Protein AF-A0A2G4SMI3-F1 (afdb_monomer_lite)

Secondary structure (DSSP, 8-state):
--S-EE-HHHHHHHHTTT---GGG--EESEEEEETTTTEEEEEE---SSTT---HHHHHHHHHHHHHHHHHHHHHHHHHTTT--HHHHTT----------SSS----------------

Structure (mmCIF, N/CA/C/O backbone):
data_AF-A0A2G4SMI3-F1
#
_entry.id   AF-A0A2G4SMI3-F1
#
loop_
_atom_site.group_PDB
_atom_site.id
_atom_site.type_symbol
_atom_site.label_atom_id
_atom_site.label_alt_id
_atom_site.label_comp_id
_atom_site.label_asym_id
_atom_site.label_entity_id
_atom_site.label_seq_id
_atom_site.pdbx_PDB_ins_code
_atom_site.Cartn_x
_atom_site.Cartn_y
_atom_site.Cartn_z
_atom_site.occupancy
_atom_site.B_iso_or_equiv
_atom_site.auth_seq_id
_atom_site.auth_comp_id
_atom_site.auth_asym_id
_atom_site.auth_atom_id
_atom_site.pdbx_PDB_model_num
ATOM 1 N N . MET A 1 1 ? 6.286 -17.794 -9.087 1.00 41.28 1 MET A N 1
ATOM 2 C CA . MET A 1 1 ? 5.276 -17.030 -8.319 1.00 41.28 1 MET A CA 1
ATOM 3 C C . MET A 1 1 ? 4.705 -15.960 -9.239 1.00 41.28 1 MET A C 1
ATOM 5 O O . MET A 1 1 ? 5.434 -15.584 -10.152 1.00 41.28 1 MET A O 1
ATOM 9 N N . PRO A 1 2 ? 3.441 -15.526 -9.087 1.00 49.66 2 PRO A N 1
ATOM 10 C CA . PRO A 1 2 ? 2.925 -14.414 -9.885 1.00 49.66 2 PRO A CA 1
ATOM 11 C C . PRO A 1 2 ? 3.806 -13.189 -9.619 1.00 49.66 2 PRO A C 1
ATOM 13 O O . PRO A 1 2 ? 4.180 -12.967 -8.470 1.00 49.66 2 PRO A O 1
ATOM 16 N N . GLY A 1 3 ? 4.190 -12.463 -10.670 1.00 68.00 3 GLY A N 1
ATOM 17 C CA . GLY A 1 3 ? 5.137 -11.345 -10.572 1.00 68.00 3 GLY A CA 1
ATOM 18 C C . GLY A 1 3 ? 4.607 -10.129 -9.811 1.00 68.00 3 GLY A C 1
ATOM 19 O O . GLY A 1 3 ? 5.404 -9.296 -9.413 1.00 68.00 3 GLY A O 1
ATOM 20 N N . GLU A 1 4 ? 3.295 -10.053 -9.568 1.00 80.38 4 GLU A N 1
ATOM 21 C CA . GLU A 1 4 ? 2.647 -8.920 -8.906 1.00 80.38 4 GLU A CA 1
ATOM 22 C C . GLU A 1 4 ? 1.606 -9.385 -7.868 1.00 80.38 4 GLU A C 1
ATOM 24 O O . GLU A 1 4 ? 1.010 -10.463 -7.981 1.00 80.38 4 GLU A O 1
ATOM 29 N N . ALA A 1 5 ? 1.348 -8.550 -6.858 1.00 86.81 5 ALA A N 1
ATOM 30 C CA . ALA A 1 5 ? 0.418 -8.794 -5.761 1.00 86.81 5 ALA A CA 1
ATOM 31 C C . ALA A 1 5 ? -0.580 -7.634 -5.576 1.00 86.81 5 ALA A C 1
ATOM 33 O O . ALA A 1 5 ? -0.190 -6.482 -5.401 1.00 86.81 5 ALA A O 1
ATOM 34 N N . GLU A 1 6 ? -1.881 -7.944 -5.525 1.00 89.94 6 GLU A N 1
ATOM 35 C CA . GLU A 1 6 ? -2.959 -6.946 -5.369 1.00 89.94 6 GLU A CA 1
ATOM 36 C C . GLU A 1 6 ? -2.864 -6.200 -4.034 1.00 89.94 6 GLU A C 1
ATOM 38 O O . GLU A 1 6 ? -2.938 -6.843 -2.991 1.00 89.94 6 GLU A O 1
ATOM 43 N N . LEU A 1 7 ? -2.788 -4.872 -4.018 1.00 90.00 7 LEU A N 1
ATOM 44 C CA . LEU A 1 7 ? -2.802 -4.064 -2.799 1.00 90.00 7 LEU A CA 1
ATOM 45 C C . LEU A 1 7 ? -4.224 -3.952 -2.216 1.00 90.00 7 LEU A C 1
ATOM 47 O O . LEU A 1 7 ? -5.061 -3.196 -2.711 1.00 90.00 7 LEU A O 1
ATOM 51 N N . VAL A 1 8 ? -4.484 -4.669 -1.120 1.00 90.75 8 VAL A N 1
ATOM 52 C CA . VAL A 1 8 ? -5.823 -4.775 -0.509 1.00 90.75 8 VAL A CA 1
ATOM 53 C C . VAL A 1 8 ? -6.289 -3.437 0.053 1.00 90.75 8 VAL A C 1
ATOM 55 O O . VAL A 1 8 ? -7.463 -3.094 -0.071 1.00 90.75 8 VAL A O 1
ATOM 58 N N . SER A 1 9 ? -5.364 -2.641 0.590 1.00 89.06 9 SER A N 1
ATOM 59 C CA . SER A 1 9 ? -5.649 -1.301 1.108 1.00 89.06 9 SER A CA 1
ATOM 60 C C . SER A 1 9 ? -6.305 -0.410 0.048 1.00 89.06 9 SER A C 1
ATOM 62 O O . SER A 1 9 ? -7.242 0.325 0.353 1.00 89.06 9 SER A O 1
ATOM 64 N N . MET A 1 10 ? -5.875 -0.508 -1.217 1.00 90.88 10 MET A N 1
ATOM 65 C CA . MET A 1 10 ? -6.496 0.234 -2.318 1.00 90.88 10 MET A CA 1
ATOM 66 C C . MET A 1 10 ? -7.897 -0.302 -2.627 1.00 90.88 10 MET A C 1
ATOM 68 O O . MET A 1 10 ? -8.852 0.472 -2.680 1.00 90.88 10 MET A O 1
ATOM 72 N N . THR A 1 11 ? -8.047 -1.622 -2.750 1.00 91.44 11 THR A N 1
ATOM 73 C CA . THR A 1 11 ? -9.341 -2.273 -3.014 1.00 91.44 11 THR A CA 1
ATOM 74 C C . THR A 1 11 ? -10.389 -1.930 -1.945 1.00 91.44 11 THR A C 1
ATOM 76 O O . THR A 1 11 ? -11.545 -1.634 -2.259 1.00 91.44 11 THR A O 1
ATOM 79 N N . GLU A 1 12 ? -10.000 -1.868 -0.671 1.00 90.62 12 GLU A N 1
ATOM 80 C CA . GLU A 1 12 ? -10.883 -1.430 0.416 1.00 90.62 12 GLU A CA 1
ATOM 81 C C . GLU A 1 12 ? -11.317 0.035 0.294 1.00 90.62 12 GLU A C 1
ATOM 83 O O . GLU A 1 12 ? -12.435 0.386 0.671 1.00 90.62 12 GLU A O 1
ATOM 88 N N . ARG A 1 13 ? -10.438 0.928 -0.175 1.00 90.25 13 ARG A N 1
ATOM 89 C CA . ARG A 1 13 ? -10.800 2.339 -0.372 1.00 90.25 13 ARG A CA 1
ATOM 90 C C . ARG A 1 13 ? -11.719 2.517 -1.577 1.00 90.25 13 ARG A C 1
ATOM 92 O O . ARG A 1 13 ? -12.693 3.257 -1.471 1.00 90.25 13 ARG A O 1
ATOM 99 N N . LEU A 1 14 ? -11.438 1.820 -2.674 1.00 90.81 14 LEU A N 1
ATOM 100 C CA . LEU A 1 14 ? -12.226 1.870 -3.906 1.00 90.81 14 LEU A CA 1
ATOM 101 C C . LEU A 1 14 ? -13.634 1.298 -3.715 1.00 90.81 14 LEU A C 1
ATOM 103 O O . LEU A 1 14 ? -14.614 1.923 -4.116 1.00 90.81 14 LEU A O 1
ATOM 107 N N . SER A 1 15 ? -13.760 0.169 -3.013 1.00 90.31 15 SER A N 1
ATOM 108 C CA . SER A 1 15 ? -15.068 -0.427 -2.706 1.00 90.31 15 SER A CA 1
ATOM 109 C C . SER A 1 15 ? -15.963 0.498 -1.879 1.00 90.31 15 SER A C 1
ATOM 111 O O . SER A 1 15 ? -17.154 0.604 -2.162 1.00 90.31 15 SER A O 1
ATOM 113 N N . LYS A 1 16 ? -15.394 1.258 -0.933 1.00 89.38 16 LYS A N 1
ATOM 114 C CA . LYS A 1 16 ? -16.123 2.298 -0.180 1.00 89.38 16 LYS A CA 1
ATOM 115 C C . LYS A 1 16 ? -16.620 3.459 -1.049 1.00 89.38 16 LYS A C 1
ATOM 117 O O . LYS A 1 16 ? -17.498 4.193 -0.614 1.00 89.38 16 LYS A O 1
ATOM 122 N N . GLN A 1 17 ? -16.073 3.626 -2.251 1.00 89.50 17 GLN A N 1
ATOM 123 C CA . GLN A 1 17 ? -16.503 4.618 -3.241 1.00 89.50 17 GLN A CA 1
ATOM 124 C C . GLN A 1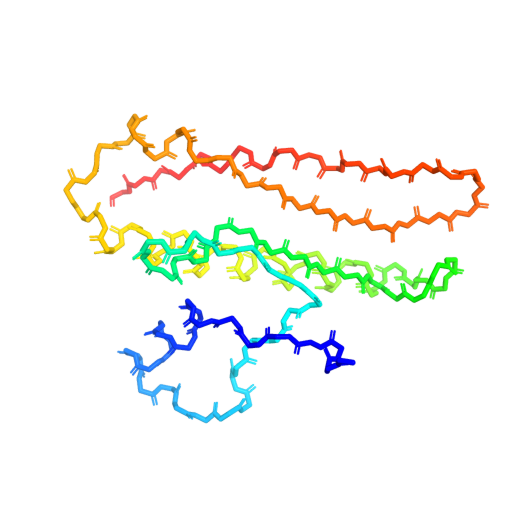 17 ? -17.397 4.012 -4.338 1.00 89.50 17 GLN A C 1
ATOM 126 O O . GLN A 1 17 ? -17.743 4.702 -5.291 1.00 89.50 17 GLN A O 1
ATOM 131 N N . GLY A 1 18 ? -17.760 2.727 -4.233 1.00 90.81 18 GLY A N 1
ATOM 132 C CA . GLY A 1 18 ? -18.532 2.019 -5.260 1.00 90.81 18 GLY A CA 1
ATOM 133 C C . GLY A 1 18 ? -17.725 1.638 -6.508 1.00 90.81 18 GLY A C 1
ATOM 134 O O . GLY A 1 18 ? -18.298 1.167 -7.487 1.00 90.81 18 GLY A O 1
ATOM 135 N N . LEU A 1 19 ? -16.399 1.803 -6.487 1.00 90.94 19 LEU A N 1
ATOM 136 C CA . LEU A 1 19 ? -15.507 1.465 -7.596 1.00 90.94 19 LEU A CA 1
ATOM 137 C C . LEU A 1 19 ? -15.055 0.003 -7.471 1.00 90.94 19 LEU A C 1
ATOM 139 O O . LEU A 1 19 ? -14.013 -0.296 -6.896 1.00 90.94 19 LEU A O 1
ATOM 143 N N . LEU A 1 20 ? -15.877 -0.918 -7.979 1.00 88.56 20 LEU A N 1
ATOM 144 C CA . LEU A 1 20 ? -15.665 -2.371 -7.849 1.00 88.56 20 LEU A CA 1
ATOM 145 C C . LEU A 1 20 ? -15.037 -3.029 -9.086 1.00 88.56 20 LEU A C 1
ATOM 147 O O . LEU A 1 20 ? -14.763 -4.227 -9.074 1.00 88.56 20 LEU A O 1
ATOM 151 N N . ASP A 1 21 ? -14.825 -2.270 -10.159 1.00 89.62 21 ASP A N 1
ATOM 152 C CA . ASP A 1 21 ? -14.229 -2.792 -11.387 1.00 89.62 21 ASP A CA 1
ATOM 153 C C . ASP A 1 21 ? -12.753 -3.165 -11.162 1.00 89.62 21 ASP A C 1
ATOM 155 O O . ASP A 1 21 ? -11.962 -2.372 -10.644 1.00 89.62 21 ASP A O 1
ATOM 159 N N . ASN A 1 22 ? -12.369 -4.371 -11.592 1.00 86.06 22 ASN A N 1
ATOM 160 C CA . ASN A 1 22 ? -11.007 -4.888 -11.461 1.00 86.06 22 ASN A CA 1
ATOM 161 C C . ASN A 1 22 ? -9.950 -4.000 -12.135 1.00 86.06 22 ASN A C 1
ATOM 163 O O . ASN A 1 22 ? -8.791 -4.046 -11.735 1.00 86.06 22 ASN A O 1
ATOM 167 N N . ARG A 1 23 ? -10.325 -3.169 -13.115 1.00 87.81 23 ARG A N 1
ATOM 168 C CA . ARG A 1 23 ? -9.416 -2.215 -13.774 1.00 87.81 23 ARG A CA 1
ATOM 169 C C . ARG A 1 23 ? -8.873 -1.135 -12.836 1.00 87.81 23 ARG A C 1
ATOM 171 O O . ARG A 1 23 ? -7.859 -0.527 -13.155 1.00 87.81 23 ARG A O 1
ATOM 178 N N . PHE A 1 24 ? -9.525 -0.897 -11.698 1.00 85.12 24 PHE A N 1
ATOM 179 C CA . PHE A 1 24 ? -9.055 0.055 -10.688 1.00 85.12 24 PHE A CA 1
ATOM 180 C C . PHE A 1 24 ? -8.127 -0.578 -9.649 1.00 85.12 24 PHE A C 1
ATOM 182 O O . PHE A 1 24 ? -7.562 0.133 -8.817 1.00 85.12 24 PHE A O 1
ATOM 189 N N . LYS A 1 25 ? -7.968 -1.907 -9.664 1.00 88.88 25 LYS A N 1
ATOM 190 C CA . LYS A 1 25 ? -7.112 -2.592 -8.701 1.00 88.88 25 LYS A CA 1
ATOM 191 C C . LYS A 1 25 ? -5.655 -2.222 -8.912 1.00 88.88 25 LYS A C 1
ATOM 193 O O . LYS A 1 25 ? -5.163 -2.116 -10.031 1.00 88.88 25 LYS A O 1
ATOM 198 N N . TYR A 1 26 ? -4.966 -2.081 -7.792 1.00 89.38 26 TYR A N 1
ATOM 199 C CA . TYR A 1 26 ? -3.543 -1.819 -7.765 1.00 89.38 26 TYR A CA 1
ATOM 200 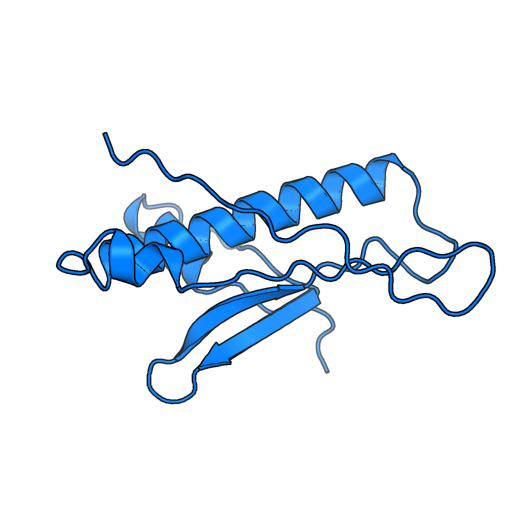C C . TYR A 1 26 ? -2.784 -3.126 -7.568 1.00 89.38 26 TYR A C 1
ATOM 202 O O . TYR A 1 26 ? -3.058 -3.851 -6.612 1.00 89.38 26 TYR A O 1
ATOM 210 N N . TYR A 1 27 ? -1.802 -3.391 -8.423 1.00 89.06 27 TYR A N 1
ATOM 211 C CA . TYR A 1 27 ? -0.907 -4.539 -8.318 1.00 89.06 27 TYR A CA 1
ATOM 212 C C . TYR A 1 27 ? 0.524 -4.043 -8.130 1.00 89.06 27 TYR A C 1
ATOM 214 O O . TYR A 1 27 ? 1.009 -3.256 -8.943 1.00 89.06 27 TYR A O 1
ATOM 222 N N . ALA A 1 28 ? 1.148 -4.473 -7.033 1.00 86.94 28 ALA A N 1
ATOM 223 C CA . ALA A 1 28 ? 2.518 -4.124 -6.675 1.00 86.94 28 ALA A CA 1
ATOM 224 C C . ALA A 1 28 ? 3.478 -5.263 -7.007 1.00 86.94 28 ALA A C 1
ATOM 226 O O . ALA A 1 28 ? 3.103 -6.424 -6.834 1.00 86.94 28 ALA A O 1
ATOM 227 N N . ASP A 1 29 ? 4.726 -4.958 -7.363 1.00 81.50 29 ASP A N 1
ATOM 228 C CA . ASP A 1 29 ? 5.769 -5.984 -7.542 1.00 81.50 29 ASP A CA 1
ATOM 229 C C . ASP A 1 29 ? 6.073 -6.723 -6.231 1.00 81.50 29 ASP A C 1
ATOM 231 O O . ASP A 1 29 ? 6.433 -7.901 -6.208 1.00 81.50 29 ASP A O 1
ATOM 235 N N . GLY A 1 30 ? 5.870 -6.054 -5.095 1.00 80.75 30 GLY A N 1
ATOM 236 C CA . GLY A 1 30 ? 5.923 -6.694 -3.792 1.00 80.75 30 GLY A CA 1
ATOM 237 C C . GLY A 1 30 ? 5.281 -5.864 -2.693 1.00 80.75 30 GLY A C 1
ATOM 238 O O . GLY A 1 30 ? 4.987 -4.679 -2.839 1.00 80.75 30 GLY A O 1
ATOM 239 N N . LYS A 1 31 ? 5.051 -6.508 -1.551 1.00 83.19 31 LYS A N 1
ATOM 240 C CA . LYS A 1 31 ? 4.536 -5.848 -0.351 1.00 83.19 31 LYS A CA 1
ATOM 241 C C . LYS A 1 31 ? 4.847 -6.645 0.902 1.00 83.19 31 LYS A C 1
ATOM 243 O O . LYS A 1 31 ? 4.938 -7.873 0.853 1.00 83.19 31 LYS A O 1
ATOM 248 N N . VAL A 1 32 ? 4.916 -5.954 2.034 1.00 79.25 32 VAL A N 1
ATOM 249 C CA . VAL A 1 32 ? 5.070 -6.580 3.354 1.00 79.25 32 VAL A CA 1
ATOM 250 C C . VAL A 1 32 ? 3.792 -6.401 4.160 1.00 79.25 32 VAL A C 1
ATOM 252 O O . VAL A 1 32 ? 3.163 -5.337 4.152 1.00 79.25 32 VAL A O 1
ATOM 255 N N . ARG A 1 33 ? 3.409 -7.470 4.859 1.00 78.25 33 ARG A N 1
ATOM 256 C CA . ARG A 1 33 ? 2.250 -7.514 5.749 1.00 78.25 33 ARG A CA 1
ATOM 257 C C . ARG A 1 33 ? 2.671 -7.947 7.143 1.00 78.25 33 ARG A C 1
ATOM 259 O O . ARG A 1 33 ? 3.514 -8.830 7.278 1.00 78.25 33 ARG A O 1
ATOM 266 N N . ILE A 1 34 ? 2.031 -7.390 8.168 1.00 72.19 34 ILE A N 1
ATOM 267 C CA . ILE A 1 34 ? 2.140 -7.927 9.530 1.00 72.19 34 ILE A CA 1
ATOM 268 C C . ILE A 1 34 ? 1.131 -9.066 9.699 1.00 72.19 34 ILE A C 1
ATOM 270 O O . ILE A 1 34 ? -0.065 -8.891 9.457 1.00 72.19 34 ILE A O 1
ATOM 274 N N . ASN A 1 35 ? 1.617 -10.230 10.141 1.00 58.25 35 ASN A N 1
ATOM 275 C CA . ASN A 1 35 ? 0.838 -11.471 10.230 1.00 58.25 35 ASN A CA 1
ATOM 276 C C . ASN A 1 35 ? -0.365 -11.404 11.182 1.00 58.25 35 ASN A C 1
ATOM 278 O O . ASN A 1 35 ? -1.365 -12.059 10.908 1.00 58.25 35 ASN A O 1
ATOM 282 N N . ALA A 1 36 ? -0.293 -10.621 12.262 1.00 62.53 36 ALA A N 1
ATOM 283 C CA . ALA A 1 36 ? -1.375 -10.536 13.248 1.00 62.53 36 ALA A CA 1
ATOM 284 C C . ALA A 1 36 ? -2.673 -9.961 12.651 1.00 62.53 36 ALA A C 1
ATOM 286 O O . ALA A 1 36 ? -3.759 -10.474 12.902 1.00 62.53 36 ALA A O 1
ATOM 287 N N . ASP A 1 37 ? -2.536 -8.960 11.779 1.00 65.00 37 ASP A N 1
ATOM 288 C CA . ASP A 1 37 ? -3.647 -8.103 11.355 1.00 65.00 37 ASP A CA 1
ATOM 289 C C . ASP A 1 37 ? -3.860 -8.080 9.835 1.00 65.00 37 ASP A C 1
ATOM 291 O O . ASP A 1 37 ? -4.729 -7.358 9.344 1.00 65.00 37 ASP A O 1
ATOM 295 N N . LYS A 1 38 ? -3.028 -8.817 9.081 1.00 71.56 38 LYS A N 1
ATOM 296 C CA . LYS A 1 38 ? -2.931 -8.779 7.606 1.00 71.56 38 LYS A CA 1
ATOM 297 C C . LYS A 1 38 ? -2.748 -7.364 7.037 1.00 71.56 38 LYS A C 1
ATOM 299 O O . LYS A 1 38 ? -2.987 -7.138 5.851 1.00 71.56 38 LYS A O 1
ATOM 304 N N . GLN A 1 39 ? -2.295 -6.432 7.872 1.00 78.94 39 GLN A N 1
ATOM 305 C CA . GLN A 1 39 ? -2.130 -5.028 7.534 1.00 78.94 39 GLN A CA 1
ATOM 306 C C . GLN A 1 39 ? -0.925 -4.851 6.616 1.00 78.94 39 GLN A C 1
ATOM 308 O O . GLN A 1 39 ? 0.174 -5.309 6.930 1.00 78.94 39 GLN A O 1
ATOM 313 N N . GLU A 1 40 ? -1.140 -4.182 5.489 1.00 82.25 40 GLU A N 1
ATOM 314 C CA . GLU A 1 40 ? -0.078 -3.801 4.560 1.00 82.25 40 GLU A CA 1
ATOM 315 C C . GLU A 1 40 ? 0.661 -2.587 5.131 1.00 82.25 40 GLU A C 1
ATOM 317 O O . GLU A 1 40 ? 0.016 -1.648 5.601 1.00 82.25 40 GLU A O 1
ATOM 322 N N . LEU A 1 41 ? 1.996 -2.643 5.139 1.00 72.44 41 LEU A N 1
ATOM 323 C CA . LEU A 1 41 ? 2.863 -1.577 5.663 1.00 72.44 41 LEU A CA 1
ATOM 324 C C . LEU A 1 41 ? 3.934 -1.122 4.679 1.00 72.44 41 LEU A C 1
ATOM 326 O O . LEU A 1 41 ? 4.399 0.002 4.779 1.00 72.44 41 LEU A O 1
ATOM 330 N N . LEU A 1 42 ? 4.339 -1.977 3.744 1.00 70.12 42 LEU A N 1
ATOM 331 C CA . LEU A 1 42 ? 5.407 -1.665 2.802 1.00 70.12 42 LEU A CA 1
ATOM 332 C C . LEU A 1 42 ? 4.984 -2.073 1.404 1.00 70.12 42 LEU A C 1
ATOM 334 O O . LEU A 1 42 ? 4.330 -3.106 1.233 1.00 70.12 42 LEU A O 1
ATOM 338 N N . LEU A 1 43 ? 5.386 -1.267 0.431 1.00 74.81 43 LEU A N 1
ATOM 339 C CA . LEU A 1 43 ? 5.108 -1.454 -0.981 1.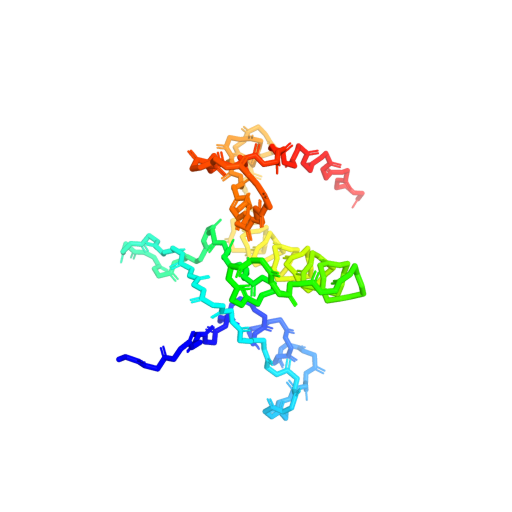00 74.81 43 LEU A CA 1
ATOM 340 C C . LEU A 1 43 ? 6.419 -1.385 -1.768 1.00 74.81 43 LEU A C 1
ATOM 342 O O . LEU A 1 43 ? 7.256 -0.519 -1.515 1.00 74.81 43 LEU A O 1
ATOM 346 N N . LEU A 1 44 ? 6.590 -2.325 -2.690 1.00 72.88 44 LEU A N 1
ATOM 347 C CA . LEU A 1 44 ? 7.745 -2.455 -3.567 1.00 72.88 44 LEU A CA 1
ATOM 348 C C . LEU A 1 44 ? 7.274 -2.312 -5.016 1.00 72.88 44 LEU A C 1
ATOM 350 O O . LEU A 1 44 ? 6.371 -3.037 -5.430 1.00 72.88 44 LEU A O 1
ATOM 354 N N . GLU A 1 45 ? 7.922 -1.421 -5.765 1.00 73.19 45 GLU A N 1
ATOM 355 C CA . GLU A 1 45 ? 7.770 -1.286 -7.219 1.00 73.19 45 GLU A CA 1
ATOM 356 C C . GLU A 1 45 ? 9.157 -1.308 -7.864 1.00 73.19 45 GLU A C 1
ATOM 358 O O . GLU A 1 45 ? 10.100 -0.678 -7.376 1.00 73.19 45 GLU A O 1
ATOM 363 N N . VAL A 1 46 ? 9.283 -2.025 -8.974 1.00 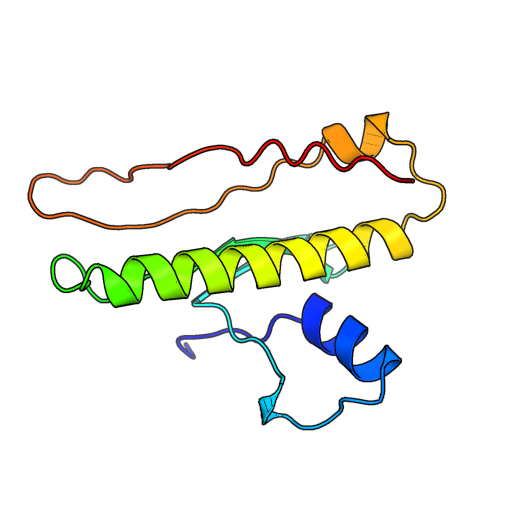68.56 46 VAL A N 1
ATOM 364 C CA . VAL A 1 46 ? 10.520 -2.230 -9.717 1.00 68.56 46 VAL A CA 1
ATOM 365 C C . VAL A 1 46 ? 10.323 -1.701 -11.129 1.00 68.56 46 VAL A C 1
ATOM 367 O O . VAL A 1 46 ? 9.584 -2.266 -11.927 1.00 68.56 46 VAL A O 1
ATOM 370 N N . SER A 1 47 ? 11.046 -0.640 -11.485 1.00 62.47 47 SER A N 1
ATOM 371 C CA . SER A 1 47 ? 10.757 0.110 -12.715 1.00 62.47 47 SER A CA 1
ATOM 372 C C . SER A 1 47 ? 11.292 -0.462 -14.020 1.00 62.47 47 SER A C 1
ATOM 374 O O . SER A 1 47 ? 11.490 0.281 -14.985 1.00 62.47 47 SER A O 1
ATOM 376 N N . SER A 1 48 ? 11.539 -1.775 -14.036 1.00 62.22 48 SER A N 1
ATOM 377 C CA . SER A 1 48 ? 11.933 -2.677 -15.134 1.00 62.22 48 SER A CA 1
ATOM 378 C C . SER A 1 48 ? 13.138 -3.546 -14.754 1.00 62.22 48 SER A C 1
ATOM 380 O O . SER A 1 48 ? 13.701 -3.445 -13.665 1.00 62.22 48 SER A O 1
ATOM 382 N N . ALA A 1 49 ? 13.538 -4.430 -15.674 1.00 59.28 49 ALA A N 1
ATOM 383 C CA . ALA A 1 49 ? 14.776 -5.184 -15.556 1.00 59.28 49 ALA A CA 1
ATOM 384 C C . ALA A 1 49 ? 15.996 -4.249 -15.443 1.00 59.28 49 ALA A C 1
ATOM 386 O O . ALA A 1 49 ? 16.054 -3.196 -16.082 1.00 59.28 49 ALA A O 1
ATOM 387 N N . LEU A 1 50 ? 16.988 -4.687 -14.663 1.00 55.34 50 LEU A N 1
ATOM 388 C CA . LEU A 1 50 ? 18.240 -3.974 -14.407 1.00 55.34 50 LEU A CA 1
ATOM 389 C C . LEU A 1 50 ? 18.834 -3.365 -15.694 1.00 55.34 50 LEU A C 1
ATOM 391 O O . LEU A 1 50 ? 19.021 -4.069 -16.689 1.00 55.34 50 LEU A O 1
ATOM 395 N N . GLY A 1 51 ? 19.108 -2.057 -15.671 1.00 53.84 51 GLY A N 1
ATOM 396 C CA . GLY A 1 51 ? 19.731 -1.319 -16.778 1.00 53.84 51 GLY A CA 1
ATOM 397 C C . GLY A 1 51 ? 18.827 -1.027 -17.985 1.00 53.84 51 GLY A C 1
ATOM 398 O O . GLY A 1 51 ? 19.327 -0.600 -19.024 1.00 53.84 51 GLY A O 1
ATOM 399 N N . ARG A 1 52 ? 17.508 -1.269 -17.898 1.00 61.94 52 ARG A N 1
ATOM 400 C CA . ARG A 1 52 ? 16.563 -1.052 -19.017 1.00 61.94 52 ARG A CA 1
ATOM 401 C C . ARG A 1 52 ? 15.434 -0.062 -18.720 1.00 61.94 52 ARG A C 1
ATOM 403 O O . ARG A 1 52 ? 14.551 0.114 -19.560 1.00 61.94 52 ARG A O 1
ATOM 410 N N . ALA A 1 53 ? 15.461 0.598 -17.563 1.00 65.31 53 ALA A N 1
ATOM 411 C CA . ALA A 1 53 ? 14.414 1.531 -17.166 1.00 65.31 53 ALA A CA 1
ATOM 412 C C . ALA A 1 53 ? 14.555 2.859 -17.916 1.00 65.31 53 ALA A C 1
ATOM 414 O O . ALA A 1 53 ? 15.528 3.590 -17.747 1.00 65.31 53 ALA A O 1
ATOM 415 N N . THR A 1 54 ? 13.563 3.203 -18.734 1.00 75.81 54 THR A N 1
ATOM 416 C CA . THR A 1 54 ? 13.428 4.570 -19.255 1.00 75.81 54 THR A CA 1
ATOM 417 C C . THR A 1 54 ? 13.046 5.520 -18.119 1.00 75.81 54 THR A C 1
ATOM 419 O O . THR A 1 54 ? 12.297 5.115 -17.227 1.00 75.81 54 THR A O 1
ATOM 422 N N . GLN A 1 55 ? 13.454 6.790 -18.186 1.00 75.38 55 GLN A N 1
ATOM 423 C CA . GLN A 1 55 ? 13.080 7.803 -17.185 1.00 75.38 55 GLN A CA 1
ATOM 424 C C . GLN A 1 55 ? 11.560 7.906 -16.978 1.00 75.38 55 GLN A C 1
ATOM 426 O O . GLN A 1 55 ? 11.108 7.997 -15.840 1.00 75.38 55 GLN A O 1
ATOM 431 N N . ASP A 1 56 ? 10.771 7.788 -18.050 1.00 80.00 56 ASP A N 1
ATOM 432 C CA . ASP A 1 56 ? 9.305 7.810 -17.972 1.00 80.00 56 ASP A CA 1
ATOM 433 C C . ASP A 1 56 ? 8.742 6.646 -17.148 1.00 80.00 56 ASP A C 1
ATOM 435 O O . ASP A 1 56 ? 7.788 6.820 -16.391 1.00 80.00 56 ASP A O 1
ATOM 439 N N . LYS A 1 57 ? 9.351 5.458 -17.250 1.00 79.31 57 LYS A N 1
ATOM 440 C CA . LYS A 1 57 ? 8.968 4.290 -16.444 1.00 79.31 57 LYS A CA 1
ATOM 441 C C . LYS A 1 57 ? 9.331 4.474 -14.982 1.00 79.31 57 LYS A C 1
ATOM 443 O O . LYS A 1 57 ? 8.476 4.282 -14.127 1.00 79.31 57 LYS A O 1
ATOM 448 N N . VAL A 1 58 ? 10.537 4.963 -14.705 1.00 72.56 58 VAL A N 1
ATOM 449 C CA . VAL A 1 58 ? 10.954 5.307 -13.339 1.00 72.56 58 VAL A CA 1
ATOM 450 C C . VAL A 1 58 ? 9.986 6.313 -12.705 1.00 72.56 58 VAL A C 1
ATOM 452 O O . VAL A 1 58 ? 9.512 6.097 -11.592 1.00 72.56 58 VAL A O 1
ATOM 455 N N . ALA A 1 59 ? 9.640 7.387 -13.418 1.00 76.00 59 ALA A N 1
ATOM 456 C CA . ALA A 1 59 ? 8.712 8.402 -12.924 1.00 76.00 59 ALA A CA 1
ATOM 457 C C . ALA A 1 59 ? 7.289 7.852 -12.722 1.00 76.00 59 ALA A C 1
ATOM 459 O O . ALA A 1 59 ? 6.636 8.164 -11.718 1.00 76.00 59 ALA A O 1
ATOM 460 N N . PHE A 1 60 ? 6.816 7.024 -13.657 1.00 82.00 60 PHE A N 1
ATOM 461 C CA . PHE A 1 60 ? 5.512 6.375 -13.569 1.00 82.00 60 PHE A CA 1
ATOM 462 C C . PHE A 1 60 ? 5.423 5.460 -12.347 1.00 82.00 60 PHE A C 1
ATOM 464 O O . PHE A 1 60 ? 4.516 5.628 -11.538 1.00 82.00 60 PHE A O 1
ATOM 471 N N . ASP A 1 61 ? 6.377 4.551 -12.166 1.00 79.06 61 ASP A N 1
ATOM 472 C CA . ASP A 1 61 ? 6.355 3.583 -11.067 1.00 79.06 61 ASP A CA 1
ATOM 473 C C . ASP A 1 61 ? 6.601 4.248 -9.710 1.00 79.06 61 ASP A C 1
ATOM 475 O O . ASP A 1 61 ? 6.000 3.855 -8.716 1.00 79.06 61 ASP A O 1
ATOM 479 N N . HIS A 1 62 ? 7.395 5.321 -9.654 1.00 77.00 62 HIS A N 1
ATOM 480 C CA . HIS A 1 62 ? 7.516 6.137 -8.445 1.00 77.00 62 HIS A CA 1
ATOM 481 C C . HIS A 1 62 ? 6.178 6.801 -8.074 1.00 77.00 62 HIS A C 1
ATOM 483 O O . HIS A 1 62 ? 5.749 6.775 -6.920 1.00 77.00 62 HIS A O 1
ATOM 489 N N . THR A 1 63 ? 5.470 7.358 -9.060 1.00 82.12 63 THR A N 1
ATOM 490 C CA . THR A 1 63 ? 4.136 7.944 -8.850 1.00 82.12 63 THR A CA 1
ATOM 491 C C . THR A 1 63 ? 3.126 6.874 -8.435 1.00 82.12 63 THR A C 1
ATOM 493 O O . THR A 1 63 ? 2.368 7.060 -7.480 1.00 82.12 63 THR A O 1
ATOM 496 N N . LYS A 1 64 ? 3.153 5.720 -9.109 1.00 83.94 64 LYS A N 1
ATOM 497 C CA . LYS A 1 64 ? 2.358 4.537 -8.783 1.00 83.94 64 LYS A CA 1
ATOM 498 C C . LYS A 1 64 ? 2.624 4.109 -7.337 1.00 83.94 64 LYS A C 1
ATOM 500 O O . LYS A 1 64 ? 1.672 3.896 -6.586 1.00 83.94 64 LYS A O 1
ATOM 505 N N . ALA A 1 65 ? 3.880 4.045 -6.904 1.00 81.69 65 ALA A N 1
ATOM 506 C CA . ALA A 1 65 ? 4.251 3.682 -5.540 1.00 81.69 65 ALA A CA 1
ATOM 507 C C . ALA A 1 65 ? 3.676 4.647 -4.495 1.00 81.69 65 ALA A C 1
ATOM 509 O O . ALA A 1 65 ? 3.104 4.207 -3.497 1.00 81.69 65 ALA A O 1
ATOM 510 N N . ILE A 1 66 ? 3.749 5.960 -4.747 1.00 82.88 66 ILE A N 1
ATOM 511 C CA . ILE A 1 66 ? 3.185 6.985 -3.855 1.00 82.88 66 ILE A CA 1
ATOM 512 C C . ILE A 1 66 ? 1.671 6.802 -3.692 1.00 82.88 66 ILE A C 1
ATOM 514 O O . ILE A 1 66 ? 1.169 6.851 -2.570 1.00 82.88 66 ILE A O 1
ATOM 518 N N . PHE A 1 67 ? 0.928 6.547 -4.774 1.00 85.75 67 PHE A N 1
ATOM 519 C CA . PHE A 1 67 ? -0.516 6.298 -4.673 1.00 85.75 67 PHE A CA 1
ATOM 520 C C . PHE A 1 67 ? -0.839 5.040 -3.860 1.00 85.75 67 PHE A C 1
ATOM 522 O O . PHE A 1 67 ? -1.755 5.062 -3.032 1.00 85.75 67 PHE A O 1
ATOM 529 N N . GLY A 1 68 ? -0.073 3.962 -4.051 1.00 85.69 68 GLY A N 1
ATOM 530 C CA . GLY A 1 68 ? -0.196 2.753 -3.238 1.00 85.69 68 GLY A CA 1
ATOM 531 C C . GLY A 1 68 ? 0.069 3.032 -1.754 1.00 85.69 68 GLY A C 1
ATOM 532 O O . GLY A 1 68 ? -0.720 2.646 -0.888 1.00 85.69 68 GLY A O 1
ATOM 533 N N . LEU A 1 69 ? 1.122 3.795 -1.457 1.00 84.19 69 LEU A N 1
ATOM 534 C CA . LEU A 1 69 ? 1.488 4.194 -0.100 1.00 84.19 69 LEU A CA 1
ATOM 535 C C . LEU A 1 69 ? 0.404 5.045 0.581 1.00 84.19 69 LEU A C 1
ATOM 537 O O . LEU A 1 69 ? 0.032 4.785 1.725 1.00 84.19 69 LEU A O 1
ATOM 541 N N . LEU A 1 70 ? -0.160 6.027 -0.127 1.00 86.75 70 LEU A N 1
ATOM 542 C CA . LEU A 1 70 ? -1.254 6.858 0.384 1.00 86.75 70 LEU A CA 1
ATOM 543 C C . LEU A 1 70 ? -2.508 6.032 0.703 1.00 86.75 70 LEU A C 1
ATOM 545 O O . LEU A 1 70 ? -3.197 6.308 1.689 1.00 86.75 70 LEU A O 1
ATOM 549 N N . ALA A 1 71 ? -2.803 4.996 -0.088 1.00 88.50 71 ALA A N 1
ATOM 550 C CA . ALA A 1 71 ? -3.916 4.091 0.189 1.00 88.50 71 ALA A CA 1
ATOM 551 C C . ALA A 1 71 ? -3.689 3.259 1.462 1.00 88.50 71 ALA A C 1
ATOM 553 O O . ALA A 1 71 ? -4.623 3.097 2.256 1.00 88.50 71 ALA A O 1
ATOM 554 N N . ILE A 1 72 ? -2.458 2.784 1.689 1.00 86.38 72 ILE A N 1
ATOM 555 C CA . ILE A 1 72 ? -2.058 2.110 2.935 1.00 86.38 72 ILE A CA 1
ATOM 556 C C . ILE A 1 72 ? -2.226 3.062 4.125 1.00 86.38 72 ILE A C 1
ATOM 558 O O . ILE A 1 72 ? -2.928 2.733 5.082 1.00 86.38 72 ILE A O 1
ATOM 562 N N . LEU A 1 73 ? -1.662 4.269 4.036 1.00 84.75 73 LEU A N 1
ATOM 563 C CA . LEU A 1 73 ? -1.736 5.299 5.075 1.00 84.75 73 LEU A CA 1
ATOM 564 C C . LEU A 1 73 ? -3.177 5.654 5.440 1.00 84.75 73 LEU A C 1
ATOM 566 O O . LEU A 1 73 ? -3.549 5.633 6.612 1.00 84.75 73 LEU A O 1
ATOM 570 N N . LYS A 1 74 ? -4.024 5.918 4.441 1.00 87.44 74 LYS A N 1
ATOM 571 C CA . LYS A 1 74 ? -5.445 6.207 4.664 1.00 87.44 74 LYS A CA 1
ATOM 572 C C . LYS A 1 74 ? -6.166 5.033 5.321 1.00 87.44 74 LYS A C 1
ATOM 574 O O . LYS A 1 74 ? -7.055 5.233 6.146 1.00 87.44 74 LYS A O 1
ATOM 579 N N . THR A 1 75 ? -5.815 3.806 4.953 1.00 87.75 75 THR A N 1
ATOM 580 C CA . THR A 1 75 ? 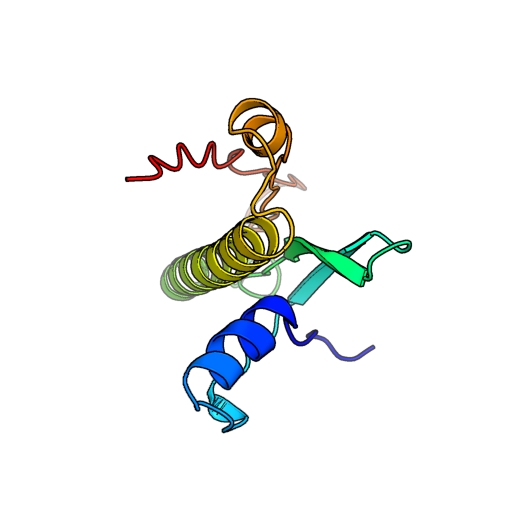-6.418 2.604 5.537 1.00 87.75 75 THR A CA 1
ATOM 581 C C . THR A 1 75 ? -6.020 2.445 7.001 1.00 87.75 75 THR A C 1
ATOM 583 O O . THR A 1 75 ? -6.908 2.251 7.831 1.00 87.75 75 THR A O 1
ATOM 586 N N . LEU A 1 76 ? -4.740 2.644 7.334 1.00 83.69 76 LEU A N 1
ATOM 587 C CA . LEU A 1 76 ? -4.234 2.674 8.710 1.00 83.69 76 LEU A CA 1
ATOM 588 C C . LEU A 1 76 ? -4.903 3.772 9.543 1.00 83.69 76 LEU A C 1
ATOM 590 O O . LEU A 1 76 ? -5.398 3.484 10.629 1.00 83.69 76 LEU A O 1
ATOM 594 N N . ALA A 1 77 ? -4.983 4.996 9.015 1.00 83.88 77 ALA A N 1
ATOM 595 C CA . ALA A 1 77 ? -5.639 6.131 9.668 1.00 83.88 77 ALA A CA 1
ATOM 596 C C . ALA A 1 77 ? -7.111 5.845 9.987 1.00 83.88 77 ALA A C 1
ATOM 598 O O . ALA A 1 77 ? -7.581 6.128 11.084 1.00 83.88 77 ALA A O 1
ATOM 599 N N . CYS A 1 78 ? -7.842 5.227 9.056 1.00 85.25 78 CYS A N 1
ATOM 600 C CA . CYS A 1 78 ? -9.226 4.837 9.308 1.00 85.25 78 CYS A CA 1
ATOM 601 C C . CYS A 1 78 ? -9.357 3.654 10.278 1.00 85.25 78 CYS A C 1
ATOM 603 O O . CYS A 1 78 ? -10.343 3.594 11.003 1.00 85.25 78 CYS A O 1
ATOM 605 N N . LYS A 1 79 ? -8.429 2.688 10.251 1.00 83.88 79 LYS A N 1
ATOM 606 C CA . LYS A 1 79 ? -8.478 1.494 11.111 1.00 83.88 79 LYS A CA 1
ATOM 607 C C . LYS A 1 79 ? -8.129 1.835 12.560 1.00 83.88 79 LYS A C 1
ATOM 609 O O . LYS A 1 79 ? -8.798 1.373 13.476 1.00 83.88 79 LYS A O 1
ATOM 614 N N . TYR A 1 80 ? -7.112 2.666 12.756 1.00 82.38 80 TYR A N 1
ATOM 615 C CA . TYR A 1 80 ? -6.676 3.164 14.056 1.00 82.38 80 TYR A CA 1
ATOM 616 C C . TYR A 1 80 ? -7.116 4.622 14.227 1.00 82.38 80 TYR A C 1
ATOM 618 O O . TYR A 1 80 ? -6.299 5.498 14.493 1.00 82.38 80 TYR A O 1
ATOM 626 N N . SER A 1 81 ? -8.419 4.884 14.084 1.00 81.19 81 SER A N 1
ATOM 627 C CA . SER A 1 81 ? -9.011 6.233 14.148 1.00 81.19 81 SER A CA 1
ATOM 628 C C . SER A 1 81 ? -8.819 6.945 15.490 1.00 81.19 81 SER A C 1
ATOM 630 O O . SER A 1 81 ? -8.997 8.154 15.580 1.00 81.19 81 SER A O 1
ATOM 632 N N . HIS A 1 82 ? -8.461 6.196 16.533 1.00 81.56 82 HIS A N 1
ATOM 633 C CA . HIS A 1 82 ? -8.134 6.709 17.865 1.00 81.56 82 HIS A CA 1
ATOM 634 C C . HIS A 1 82 ? -6.620 6.771 18.127 1.00 81.56 82 HIS A C 1
ATOM 636 O O . HIS A 1 82 ? -6.196 7.093 19.235 1.00 81.56 82 HIS A O 1
ATOM 642 N N . GLY A 1 83 ? -5.796 6.425 17.133 1.00 75.56 83 GLY A N 1
ATOM 643 C CA . GLY A 1 83 ? -4.344 6.503 17.219 1.00 75.56 83 GLY A CA 1
ATOM 644 C C . GLY A 1 83 ? -3.878 7.954 17.271 1.00 75.56 83 GLY A C 1
ATOM 645 O O . GLY A 1 83 ? -4.355 8.802 16.520 1.00 75.56 83 GLY A O 1
ATOM 646 N N . SER A 1 84 ? -2.930 8.248 18.157 1.00 78.81 84 SER A N 1
ATOM 647 C CA . SER A 1 84 ? -2.336 9.581 18.228 1.00 78.81 84 SER A CA 1
ATOM 648 C C . SER A 1 84 ? -1.412 9.835 17.039 1.00 78.81 84 SER A C 1
ATOM 650 O O . SER A 1 84 ? -0.779 8.915 16.516 1.00 78.81 84 SER A O 1
ATOM 652 N N . PHE A 1 85 ? -1.257 11.105 16.666 1.00 77.06 85 PHE A N 1
ATOM 653 C CA . PHE A 1 85 ? -0.272 11.521 15.665 1.00 77.06 85 PHE A CA 1
ATOM 654 C C . PHE A 1 85 ? 1.146 11.028 16.007 1.00 77.06 85 PHE A C 1
ATOM 656 O O . PHE A 1 85 ? 1.865 10.541 15.139 1.00 77.06 85 PHE A O 1
ATOM 663 N N . GLU A 1 86 ? 1.506 11.033 17.293 1.00 78.12 86 GLU A N 1
ATOM 664 C CA . GLU A 1 86 ? 2.784 10.501 17.785 1.00 78.12 86 GLU A CA 1
ATOM 665 C C . GLU A 1 86 ? 2.950 8.990 17.571 1.00 78.12 86 GLU A C 1
ATOM 667 O O . GLU A 1 86 ? 4.069 8.502 17.438 1.00 78.12 86 GLU A O 1
ATOM 672 N N . SER A 1 87 ? 1.855 8.229 17.519 1.00 72.81 87 SER A N 1
ATOM 673 C CA . SER A 1 87 ? 1.904 6.809 17.148 1.00 72.81 87 SER A CA 1
ATOM 674 C C . SER A 1 87 ? 2.074 6.641 15.639 1.00 72.81 87 SER A C 1
ATOM 676 O O . SER A 1 87 ? 2.831 5.778 15.205 1.00 72.81 87 SER A O 1
ATOM 678 N N . PHE A 1 88 ? 1.424 7.496 14.843 1.00 72.94 88 PHE A N 1
ATOM 679 C CA . PHE A 1 88 ? 1.533 7.480 13.382 1.00 72.94 88 PHE A CA 1
ATOM 680 C C . PHE A 1 88 ? 2.932 7.844 12.878 1.00 72.94 88 PHE A C 1
ATOM 682 O O . PHE A 1 88 ? 3.419 7.189 11.962 1.00 72.94 88 PHE A O 1
ATOM 689 N N . LYS A 1 89 ? 3.614 8.815 13.499 1.00 74.00 89 LYS A N 1
ATOM 690 C CA . LYS A 1 89 ? 4.999 9.184 13.143 1.00 74.00 89 LYS A CA 1
ATOM 691 C C . LYS A 1 89 ? 5.999 8.037 13.260 1.00 74.00 89 LYS A C 1
ATOM 693 O O . LYS A 1 89 ? 7.032 8.064 12.610 1.00 74.00 89 LYS A O 1
ATOM 698 N N . LYS A 1 90 ? 5.710 7.045 14.106 1.00 70.88 90 LYS A N 1
ATOM 699 C CA . LYS A 1 90 ? 6.583 5.880 14.306 1.00 70.88 90 LYS A CA 1
ATOM 700 C C . LYS A 1 90 ? 6.478 4.860 13.174 1.00 70.88 90 LYS A C 1
ATOM 702 O O . LYS A 1 90 ? 7.217 3.882 13.182 1.00 70.88 90 LYS A O 1
ATOM 707 N N . ILE A 1 91 ? 5.536 5.037 12.246 1.00 69.00 91 ILE A N 1
ATOM 708 C CA . ILE A 1 91 ? 5.393 4.153 11.096 1.00 69.00 91 ILE A CA 1
ATOM 709 C C . ILE A 1 91 ? 6.361 4.628 10.015 1.00 69.00 91 ILE A C 1
ATOM 711 O O . ILE A 1 91 ? 6.136 5.647 9.365 1.00 69.00 91 ILE A O 1
ATOM 715 N N . GLU A 1 92 ? 7.436 3.871 9.826 1.00 64.81 92 GLU A N 1
ATOM 716 C CA . GLU A 1 92 ? 8.383 4.097 8.741 1.00 64.81 92 GLU A CA 1
ATOM 717 C C . GLU A 1 92 ? 7.929 3.364 7.480 1.00 64.81 92 GLU A C 1
ATOM 719 O O . GLU A 1 92 ? 7.558 2.187 7.507 1.00 64.81 92 GLU A O 1
ATOM 724 N N . PHE A 1 93 ? 7.970 4.074 6.356 1.00 62.22 93 PHE A N 1
ATOM 725 C CA . PHE A 1 93 ? 7.656 3.523 5.049 1.00 62.22 93 PHE A CA 1
ATOM 726 C C . PHE A 1 93 ? 8.908 3.543 4.194 1.00 62.22 93 PHE A C 1
ATOM 728 O O . PHE A 1 93 ? 9.486 4.601 3.937 1.00 62.22 93 PHE A O 1
ATOM 735 N N . HIS A 1 94 ? 9.310 2.363 3.737 1.00 58.91 94 HIS A N 1
ATOM 736 C CA . HIS A 1 94 ? 10.465 2.220 2.868 1.00 58.91 94 HIS A CA 1
ATOM 737 C C . HIS A 1 94 ? 9.988 1.948 1.452 1.00 58.91 94 HIS A C 1
ATOM 739 O O . HIS A 1 94 ? 9.257 0.990 1.201 1.00 58.91 94 HIS A O 1
ATOM 745 N N . PHE A 1 95 ? 10.428 2.794 0.530 1.00 57.69 95 PHE A N 1
ATOM 746 C CA . PHE A 1 95 ? 10.337 2.525 -0.890 1.00 57.69 95 PHE A CA 1
ATOM 747 C C . PHE A 1 95 ? 11.698 2.018 -1.357 1.00 57.69 95 PHE A C 1
ATOM 749 O O . PHE A 1 95 ? 12.710 2.704 -1.215 1.00 57.69 95 PHE A O 1
ATOM 756 N N . ILE A 1 96 ? 11.733 0.790 -1.868 1.00 58.66 96 ILE A N 1
ATOM 757 C CA . ILE A 1 96 ? 12.948 0.213 -2.436 1.00 58.66 96 ILE A CA 1
ATOM 758 C C . ILE A 1 96 ? 12.807 0.305 -3.945 1.00 58.66 96 ILE A C 1
ATOM 760 O O . ILE A 1 96 ? 11.904 -0.291 -4.521 1.00 58.66 96 ILE A O 1
ATOM 764 N N . HIS A 1 97 ? 13.714 1.040 -4.573 1.00 56.19 97 HIS A N 1
ATOM 765 C CA . HIS A 1 97 ? 13.773 1.167 -6.018 1.00 56.19 97 HIS A CA 1
ATOM 766 C C . HIS A 1 97 ? 15.147 0.727 -6.500 1.00 56.19 97 HIS A C 1
ATOM 768 O O . HIS A 1 97 ? 16.167 1.273 -6.083 1.00 56.19 97 HIS A O 1
ATOM 774 N N . VAL A 1 98 ? 15.173 -0.279 -7.369 1.00 54.22 98 VAL A N 1
ATOM 775 C CA . VAL A 1 98 ? 16.413 -0.819 -7.929 1.00 54.22 98 VAL A CA 1
ATOM 776 C C . VAL A 1 98 ? 16.624 -0.217 -9.315 1.00 54.22 98 VAL A C 1
ATOM 778 O O . VAL A 1 98 ? 15.855 -0.491 -10.232 1.00 54.22 98 VAL A O 1
ATOM 781 N N . HIS A 1 99 ? 17.677 0.584 -9.469 1.00 50.72 99 HIS A N 1
ATOM 782 C CA . HIS A 1 99 ? 18.109 1.148 -10.746 1.00 50.72 99 HIS A CA 1
ATOM 783 C C . HIS A 1 99 ? 19.640 1.161 -10.785 1.00 50.72 99 HIS A C 1
ATOM 785 O O . HIS A 1 99 ? 20.251 1.746 -9.894 1.00 50.72 99 HIS A O 1
ATOM 791 N N . ASP A 1 100 ? 20.267 0.552 -11.798 1.00 51.75 100 ASP A N 1
ATOM 792 C CA . ASP A 1 100 ? 21.725 0.614 -11.955 1.00 51.75 100 ASP A CA 1
ATOM 793 C C . ASP A 1 100 ? 22.169 0.722 -13.419 1.00 51.75 100 ASP A C 1
ATOM 795 O O . ASP A 1 100 ? 21.524 0.173 -14.315 1.00 51.75 100 ASP A O 1
ATOM 799 N N . ASN A 1 101 ? 23.300 1.408 -13.611 1.00 44.66 101 ASN A N 1
ATOM 800 C CA . ASN A 1 101 ? 24.143 1.357 -14.805 1.00 44.66 101 ASN A CA 1
ATOM 801 C C . ASN A 1 101 ? 25.647 1.218 -14.490 1.00 44.66 101 ASN A C 1
ATOM 803 O O . ASN A 1 101 ? 26.425 1.172 -15.434 1.00 44.66 101 ASN A O 1
ATOM 807 N N . ASN A 1 102 ? 26.083 1.140 -13.227 1.00 41.59 102 ASN A N 1
ATOM 808 C CA . ASN A 1 102 ? 27.413 0.668 -12.842 1.00 41.59 102 ASN A CA 1
ATOM 809 C C . ASN A 1 102 ? 27.492 0.457 -11.319 1.00 41.59 102 ASN A C 1
ATOM 811 O O . ASN A 1 102 ? 27.497 1.420 -10.555 1.00 41.59 102 ASN A O 1
ATOM 815 N N . SER A 1 103 ? 27.742 -0.800 -10.941 1.00 34.47 103 SER A N 1
ATOM 816 C CA . SER A 1 103 ? 28.040 -1.340 -9.606 1.00 34.47 103 SER A CA 1
ATOM 817 C C . SER A 1 103 ? 26.852 -1.519 -8.651 1.00 34.47 103 SER A C 1
ATOM 819 O O . SER A 1 103 ? 26.258 -0.556 -8.194 1.00 34.47 103 SER A O 1
ATOM 821 N N . ASN A 1 104 ? 26.610 -2.796 -8.304 1.00 37.31 104 ASN A N 1
ATOM 822 C CA . ASN A 1 104 ? 25.823 -3.384 -7.204 1.00 37.31 104 ASN A CA 1
ATOM 823 C C . ASN A 1 104 ? 25.492 -2.457 -6.011 1.00 37.31 104 ASN A C 1
ATOM 825 O O . ASN A 1 104 ? 25.943 -2.687 -4.886 1.00 37.31 104 ASN A O 1
ATOM 829 N N . ILE A 1 105 ? 24.664 -1.443 -6.234 1.00 36.88 105 ILE A N 1
ATOM 830 C CA . ILE A 1 105 ? 24.201 -0.510 -5.213 1.00 36.88 105 ILE A CA 1
ATOM 831 C C . ILE A 1 105 ? 22.683 -0.644 -5.140 1.00 36.88 105 ILE A C 1
ATOM 833 O O . ILE A 1 105 ? 21.945 -0.220 -6.028 1.00 36.88 105 ILE A O 1
ATOM 837 N N . PHE A 1 106 ? 22.199 -1.225 -4.043 1.00 38.69 106 PHE A N 1
ATOM 838 C CA . PHE A 1 106 ? 20.832 -0.991 -3.596 1.00 38.69 106 PHE A CA 1
ATOM 839 C C . PHE A 1 106 ? 20.758 0.472 -3.149 1.00 38.69 106 PHE A C 1
ATOM 841 O O . PHE A 1 106 ? 21.135 0.795 -2.023 1.00 38.69 106 PHE A O 1
ATOM 848 N N . SER A 1 107 ? 20.335 1.379 -4.030 1.00 36.81 107 SER A N 1
ATOM 849 C CA . SER A 1 107 ? 20.113 2.764 -3.620 1.00 36.81 107 SER A CA 1
ATOM 850 C C . SER A 1 107 ? 18.758 2.865 -2.925 1.00 36.81 107 SER A C 1
ATOM 852 O O . SER A 1 107 ? 17.706 2.918 -3.560 1.00 36.81 107 SER A O 1
ATOM 854 N N . MET A 1 108 ? 18.774 2.853 -1.592 1.00 36.75 108 MET A N 1
ATOM 855 C CA . MET A 1 108 ? 17.604 3.164 -0.775 1.00 36.75 108 MET A CA 1
ATOM 856 C C . MET A 1 108 ? 17.343 4.672 -0.863 1.00 36.75 108 MET A C 1
ATOM 858 O O . MET A 1 108 ? 17.866 5.459 -0.073 1.00 36.75 108 MET A O 1
ATOM 862 N N . HIS A 1 109 ? 16.559 5.103 -1.850 1.00 42.75 109 HIS A N 1
ATOM 863 C CA . HIS A 1 109 ? 16.157 6.500 -1.931 1.00 42.75 109 HIS A CA 1
ATOM 864 C C . HIS A 1 109 ? 15.002 6.790 -0.970 1.00 42.75 109 HIS A C 1
ATOM 866 O O . HIS A 1 109 ? 13.852 6.466 -1.236 1.00 42.75 109 HIS A O 1
ATOM 872 N N . LYS A 1 110 ? 15.374 7.510 0.096 1.00 38.59 110 LYS A N 1
ATOM 873 C CA . LYS A 1 110 ? 14.561 8.436 0.892 1.00 38.59 110 LYS A CA 1
ATOM 874 C C . LYS A 1 110 ? 13.421 7.789 1.690 1.00 38.59 110 LYS A C 1
ATOM 876 O O . LYS A 1 110 ? 12.374 7.443 1.154 1.00 38.59 110 LYS A O 1
ATOM 881 N N . SER A 1 111 ? 13.586 7.767 3.014 1.00 36.69 111 SER A N 1
ATOM 882 C CA . SER A 1 111 ? 12.449 7.783 3.935 1.00 36.69 111 SER A CA 1
ATOM 883 C C . SER A 1 111 ? 11.550 8.947 3.531 1.00 36.69 111 SER A C 1
ATOM 885 O O . SER A 1 111 ? 11.954 10.111 3.615 1.00 36.69 111 SER A O 1
ATOM 887 N N . ILE A 1 112 ? 10.359 8.649 3.017 1.00 37.56 112 ILE A N 1
ATOM 888 C CA . ILE A 1 112 ? 9.354 9.685 2.837 1.00 37.56 112 ILE A CA 1
ATOM 889 C C . ILE A 1 112 ? 8.833 9.968 4.239 1.00 37.56 112 ILE A C 1
ATOM 891 O O . ILE A 1 112 ? 7.986 9.247 4.761 1.00 37.56 112 ILE A O 1
ATOM 895 N N . GLU A 1 113 ? 9.369 11.013 4.860 1.00 35.00 113 GLU A N 1
ATOM 896 C CA . GLU A 1 113 ? 8.753 11.616 6.032 1.00 35.00 113 GLU A CA 1
ATOM 897 C C . GLU A 1 113 ? 7.459 12.283 5.549 1.00 35.00 113 GLU A C 1
ATOM 899 O O . GLU A 1 113 ? 7.430 13.435 5.108 1.00 35.00 113 GLU A O 1
ATOM 904 N N . VAL A 1 114 ? 6.376 11.504 5.504 1.00 36.06 114 VAL A N 1
ATOM 905 C CA . VAL A 1 114 ? 5.058 12.044 5.189 1.00 36.06 114 VAL A CA 1
ATOM 906 C C . VAL A 1 114 ? 4.607 12.823 6.422 1.00 36.06 114 VAL A C 1
ATOM 908 O O . VAL A 1 114 ? 4.001 12.272 7.338 1.00 36.06 114 VAL A O 1
ATOM 911 N N . ASN A 1 115 ? 4.898 14.123 6.447 1.00 30.97 115 ASN A N 1
ATOM 912 C CA . ASN A 1 115 ? 4.260 15.056 7.369 1.00 30.97 115 ASN A CA 1
ATOM 913 C C . ASN A 1 115 ? 2.789 15.203 6.957 1.00 30.97 115 ASN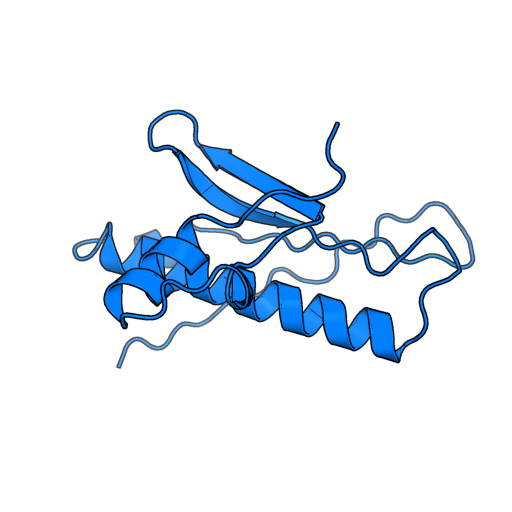 A C 1
ATOM 915 O O . ASN A 1 115 ? 2.415 16.119 6.227 1.00 30.97 115 ASN A O 1
ATOM 919 N N . ILE A 1 116 ? 1.951 14.249 7.371 1.00 35.91 116 ILE A N 1
ATOM 920 C CA . ILE A 1 116 ? 0.503 14.347 7.198 1.00 35.91 116 ILE A CA 1
ATOM 921 C C . ILE A 1 116 ? 0.014 15.429 8.161 1.00 35.91 116 ILE A C 1
ATOM 923 O O . ILE A 1 116 ? -0.107 15.192 9.361 1.00 35.91 116 ILE A O 1
ATOM 927 N N . ILE A 1 117 ? -0.281 16.617 7.633 1.00 28.78 117 ILE A N 1
ATOM 928 C CA . ILE A 1 117 ? -1.138 17.578 8.326 1.00 28.78 117 ILE A CA 1
ATOM 929 C C . ILE A 1 117 ? -2.556 17.012 8.231 1.00 28.78 117 ILE A C 1
ATOM 931 O O . ILE A 1 117 ? -3.190 17.069 7.177 1.00 28.78 117 ILE A O 1
ATOM 935 N N . LEU A 1 118 ? -3.022 16.392 9.314 1.00 31.22 118 LEU A N 1
ATOM 936 C CA . LEU A 1 118 ? -4.439 16.093 9.497 1.00 31.22 118 LEU A CA 1
ATOM 937 C C . LEU A 1 118 ? -5.135 17.433 9.764 1.00 31.22 118 LEU A C 1
ATOM 939 O O . LEU A 1 118 ? -4.934 18.017 10.828 1.00 31.22 118 LEU A O 1
ATOM 943 N N . VAL A 1 119 ? -5.862 17.941 8.766 1.00 31.36 119 VAL A N 1
ATOM 944 C CA . VAL A 1 119 ? -6.800 19.066 8.925 1.00 31.36 119 VAL A CA 1
ATOM 945 C C . VAL A 1 119 ? -8.101 18.542 9.514 1.00 31.36 119 VAL A C 1
ATOM 947 O O . VAL A 1 119 ? -8.560 17.480 9.029 1.00 31.36 119 VAL A O 1
#

Foldseek 3Di:
DPQWDWLVLQCVVCVVVVNNDPVSIQIASDWDADPVPRQTQETEHELDPEPPHDPVSVVVRVVSRVVSNVSSLVSVCVVPVVDDPVNVQPRWYWYFYDYDDDDDDRPRPDGPSPPDPPD

Radius of gyration: 15.48 Å; chains: 1; bounding box: 47×36×38 Å

pLDDT: mean 70.52, std 18.48, range [28.78, 91.44]

Organism: NCBI:txid1340429

Sequence (119 aa):
MPGEAELVSMTERLSKQGLLDNRFKYYADGKVRINADKQELLLLEVSSALGRATQDKVAFDHTKAIFGLLAILKTLACKYSHGSFESFKKIEFHFIHVHDNNSNIFSMHKSIEVNIILV